Protein AF-A0A6B0Z5Z6-F1 (afdb_monomer)

Secondary structure (DSSP, 8-state):
--EEEEEEEEEEEES-STT--S--EEEEEEEEEEEESSS-----------

Mean predicted aligned error: 5.48 Å

Foldseek 3Di:
DDFPDWDFQDWDWDDDDPVGPPDIDTPGGGDIDTHHPPDDDDDDDDDDDD

Radius of gyration: 15.55 Å; Cα contacts (8 Å, |Δi|>4)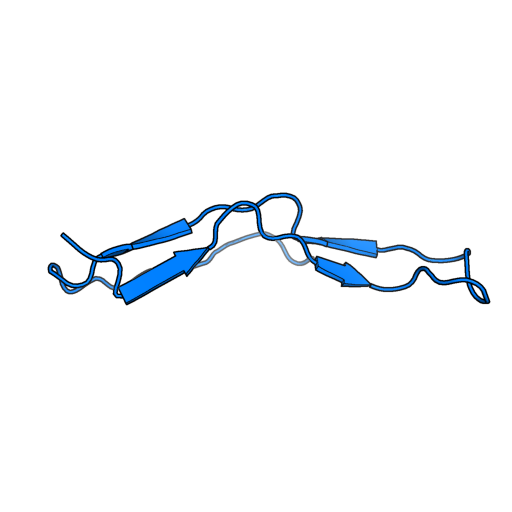: 68; chains: 1; bounding box: 33×12×43 Å

Solvent-accessible surface area (backbone atoms only — not comparable to full-atom values): 3487 Å² total; per-residue (Å²): 139,64,63,70,43,78,42,74,65,39,63,39,70,45,64,60,55,100,89,41,77,76,67,66,44,79,80,36,76,63,42,65,50,77,40,58,61,91,55,97,77,88,85,86,88,85,78,78,96,126

Structure (mmCIF, N/CA/C/O backbone)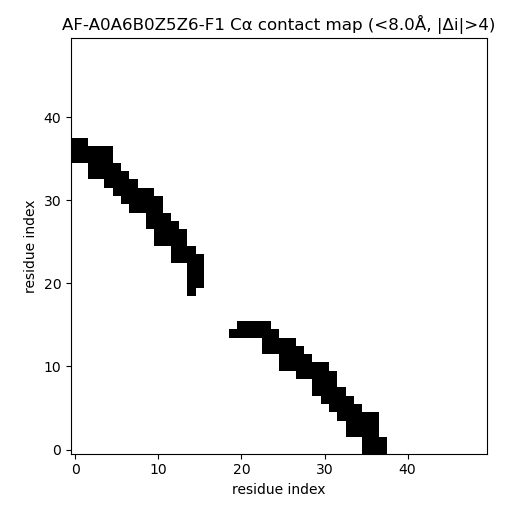:
data_AF-A0A6B0Z5Z6-F1
#
_entry.id   AF-A0A6B0Z5Z6-F1
#
loop_
_atom_site.group_PDB
_atom_site.id
_atom_site.type_symbol
_atom_site.label_atom_id
_atom_site.label_alt_id
_atom_site.label_comp_id
_atom_site.label_asym_id
_atom_site.label_entity_id
_atom_site.label_seq_id
_atom_site.pdbx_PDB_ins_code
_atom_site.Cartn_x
_atom_site.Cartn_y
_atom_site.Cartn_z
_atom_site.occupancy
_atom_site.B_iso_or_equiv
_atom_site.auth_seq_id
_atom_site.auth_comp_id
_atom_site.auth_asym_id
_atom_site.auth_atom_id
_atom_site.pdbx_PDB_model_num
ATOM 1 N N . MET A 1 1 ? -21.954 -5.985 6.834 1.00 66.12 1 MET A N 1
ATOM 2 C CA . MET A 1 1 ? -20.690 -5.356 7.253 1.00 66.12 1 MET A CA 1
ATOM 3 C C . MET A 1 1 ? -20.099 -4.763 5.993 1.00 66.12 1 MET A C 1
ATOM 5 O O . MET A 1 1 ? -19.931 -5.532 5.052 1.00 66.12 1 MET A O 1
ATOM 9 N N . ALA A 1 2 ? -19.932 -3.442 5.919 1.00 89.94 2 ALA A N 1
ATOM 10 C CA . ALA A 1 2 ? -19.304 -2.792 4.773 1.00 89.94 2 ALA A CA 1
ATOM 11 C C . ALA A 1 2 ? -17.881 -2.329 5.127 1.00 89.94 2 ALA A C 1
ATOM 13 O O . ALA A 1 2 ? -17.516 -2.191 6.298 1.00 89.94 2 ALA A O 1
ATOM 14 N N . ASN A 1 3 ? -17.060 -2.140 4.099 1.00 94.81 3 ASN A N 1
ATOM 15 C CA . ASN A 1 3 ? -15.711 -1.615 4.244 1.00 94.81 3 ASN A CA 1
ATOM 16 C C . ASN A 1 3 ? -15.749 -0.092 4.099 1.00 94.81 3 ASN A C 1
ATOM 18 O O . ASN A 1 3 ? -16.380 0.429 3.181 1.00 94.81 3 ASN A O 1
ATOM 22 N N . LEU A 1 4 ? -15.036 0.618 4.974 1.00 95.88 4 LEU A N 1
ATOM 23 C CA . LEU A 1 4 ? -14.777 2.048 4.805 1.00 95.88 4 LEU A CA 1
ATOM 24 C C . LEU A 1 4 ? -13.863 2.292 3.596 1.00 95.88 4 LEU A C 1
ATOM 26 O O . LEU A 1 4 ? -14.027 3.274 2.874 1.00 95.88 4 LEU A O 1
ATOM 30 N N . LEU A 1 5 ? -12.892 1.400 3.389 1.00 96.25 5 LEU A N 1
ATOM 31 C CA . LEU A 1 5 ? -11.990 1.408 2.243 1.00 96.25 5 LEU A CA 1
ATOM 32 C C . LEU A 1 5 ? -11.714 -0.025 1.797 1.00 96.25 5 LEU A C 1
ATOM 34 O O . LEU A 1 5 ? -11.429 -0.888 2.624 1.00 96.25 5 LEU A O 1
ATOM 38 N N . GLU A 1 6 ? -11.761 -0.256 0.491 1.00 97.00 6 GLU A N 1
ATOM 39 C CA . GLU A 1 6 ? -11.471 -1.545 -0.125 1.00 97.00 6 GLU A CA 1
ATOM 40 C C . GLU A 1 6 ? -10.603 -1.333 -1.366 1.00 97.00 6 GLU A C 1
ATOM 42 O O . GLU A 1 6 ? -10.918 -0.529 -2.244 1.00 97.00 6 GLU A O 1
ATOM 47 N N . LEU A 1 7 ? -9.476 -2.033 -1.397 1.00 97.69 7 LEU A N 1
ATOM 48 C CA . LEU A 1 7 ? -8.628 -2.236 -2.558 1.00 97.69 7 LEU A CA 1
ATOM 49 C C . LEU A 1 7 ? -8.773 -3.704 -2.932 1.00 97.69 7 LEU A C 1
ATOM 51 O O . LEU A 1 7 ? -8.537 -4.568 -2.087 1.00 97.69 7 LEU A O 1
ATOM 55 N N . ASP A 1 8 ? -9.127 -3.970 -4.182 1.00 97.56 8 ASP A N 1
ATOM 56 C CA . ASP A 1 8 ? -9.244 -5.324 -4.705 1.00 97.56 8 ASP A CA 1
ATOM 57 C C . ASP A 1 8 ? -8.412 -5.455 -5.982 1.00 97.56 8 ASP A C 1
ATOM 59 O O . ASP A 1 8 ? -8.637 -4.727 -6.953 1.00 97.56 8 ASP A O 1
ATOM 63 N N . ASN A 1 9 ? -7.394 -6.318 -5.938 1.00 98.12 9 ASN A N 1
ATOM 64 C CA . ASN A 1 9 ? -6.474 -6.618 -7.037 1.00 98.12 9 ASN A CA 1
ATOM 65 C C . ASN A 1 9 ? -5.867 -5.369 -7.713 1.00 98.12 9 ASN A C 1
ATOM 67 O O . ASN A 1 9 ? -5.703 -5.290 -8.937 1.00 98.12 9 ASN A O 1
ATOM 71 N N . VAL A 1 10 ? -5.529 -4.347 -6.921 1.00 98.06 10 VAL A N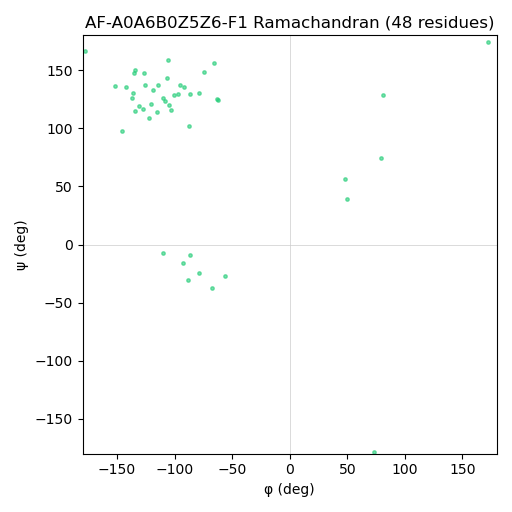 1
ATOM 72 C CA . VAL A 1 10 ? -5.078 -3.054 -7.445 1.00 98.06 10 VAL A CA 1
ATOM 73 C C . VAL A 1 10 ? -3.618 -3.131 -7.881 1.00 98.06 10 VAL A C 1
ATOM 75 O O . VAL A 1 10 ? -2.741 -3.551 -7.128 1.00 98.06 10 VAL A O 1
ATOM 78 N N . SER A 1 11 ? -3.342 -2.658 -9.099 1.00 97.06 11 SER A N 1
ATOM 79 C CA . SER A 1 11 ? -1.989 -2.537 -9.651 1.00 97.06 11 SER A CA 1
ATOM 80 C C . SER A 1 11 ? -1.712 -1.121 -10.155 1.00 97.06 11 SER A C 1
ATOM 82 O O . SER A 1 11 ? -2.598 -0.438 -10.674 1.00 97.06 11 SER A O 1
ATOM 84 N N . LYS A 1 12 ? -0.456 -0.683 -10.045 1.00 94.75 12 LYS A N 1
ATOM 85 C CA . LYS A 1 12 ? 0.024 0.600 -10.563 1.00 94.75 12 LYS A CA 1
ATOM 86 C C . LYS A 1 12 ? 1.291 0.383 -11.370 1.00 94.75 12 LYS A C 1
ATOM 88 O O . LYS A 1 12 ? 2.313 -0.047 -10.842 1.00 94.75 12 LYS A O 1
ATOM 93 N N . ILE A 1 13 ? 1.218 0.744 -12.643 1.00 92.69 13 ILE A N 1
ATOM 94 C CA . ILE A 1 13 ? 2.333 0.674 -13.582 1.00 92.69 13 ILE A CA 1
ATOM 95 C C . ILE A 1 13 ? 2.626 2.095 -14.068 1.00 92.69 13 ILE A C 1
ATOM 97 O O . ILE A 1 13 ? 1.707 2.844 -14.408 1.00 92.69 13 ILE A O 1
ATOM 101 N N . PHE A 1 14 ? 3.900 2.475 -14.062 1.00 90.50 14 PHE A N 1
ATOM 102 C CA . PHE A 1 14 ? 4.406 3.705 -14.661 1.00 90.50 14 PHE A CA 1
ATOM 103 C C . PHE A 1 14 ? 5.168 3.379 -15.946 1.00 90.50 14 PHE A C 1
ATOM 105 O O . PHE A 1 14 ? 5.877 2.376 -16.022 1.00 90.50 14 PHE A O 1
ATOM 112 N N . GLY A 1 15 ? 5.036 4.247 -16.951 1.00 85.31 1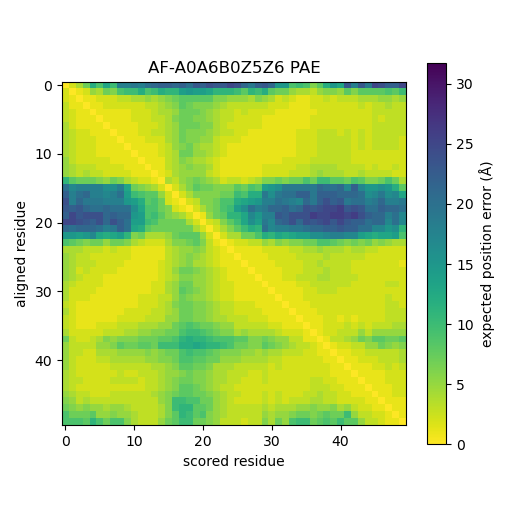5 GLY A N 1
ATOM 113 C CA . GLY A 1 15 ? 5.553 3.976 -18.292 1.00 85.31 15 GLY A CA 1
ATOM 114 C C . GLY A 1 15 ? 4.724 2.926 -19.041 1.00 85.31 15 GLY A C 1
ATOM 115 O O . GLY A 1 15 ? 3.713 2.43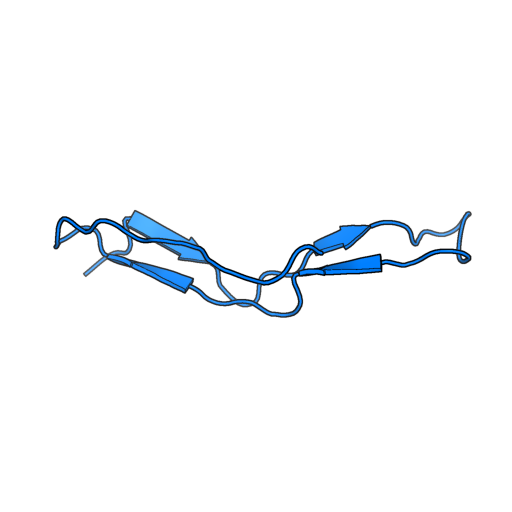6 -18.544 1.00 85.31 15 GLY A O 1
ATOM 116 N N . GLY A 1 16 ? 5.146 2.600 -20.263 1.00 74.25 16 GLY A N 1
ATOM 117 C CA . GLY A 1 16 ? 4.395 1.717 -21.155 1.00 74.25 16 GLY A CA 1
ATOM 118 C C . GLY A 1 16 ? 3.256 2.431 -21.898 1.00 74.25 16 GLY A C 1
ATOM 119 O O . GLY A 1 16 ? 2.429 3.133 -21.324 1.00 74.25 16 GLY A O 1
ATOM 120 N N . GLY A 1 17 ? 3.229 2.260 -23.220 1.00 70.12 17 GLY A N 1
ATOM 121 C CA . GLY A 1 17 ? 2.232 2.810 -24.141 1.00 70.12 17 GLY A CA 1
ATOM 122 C C . GLY A 1 17 ? 2.643 2.552 -25.594 1.00 70.12 17 GLY A C 1
ATOM 123 O O . GLY A 1 17 ? 3.750 2.074 -25.847 1.00 70.12 17 GLY A O 1
ATOM 124 N N . PHE A 1 18 ? 1.786 2.883 -26.569 1.00 63.47 18 PHE A N 1
ATOM 125 C CA . PHE A 1 18 ? 2.071 2.649 -28.000 1.00 63.47 18 PHE A CA 1
ATOM 126 C C . PHE A 1 18 ? 3.376 3.306 -28.490 1.00 63.47 18 PHE A C 1
ATOM 128 O O . PHE A 1 18 ? 4.000 2.789 -29.414 1.00 63.47 18 PHE A O 1
ATOM 135 N N . PHE A 1 19 ? 3.804 4.400 -27.852 1.00 67.12 19 PHE A N 1
ATOM 136 C CA . PHE A 1 19 ? 4.939 5.221 -28.287 1.00 67.12 19 PHE A CA 1
ATOM 137 C C . PHE A 1 19 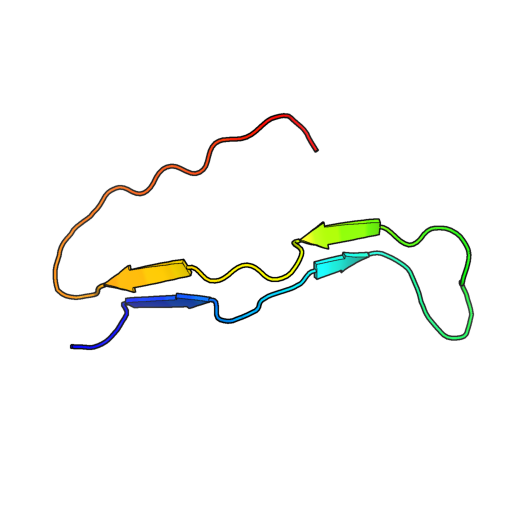? 6.179 5.149 -27.385 1.00 67.12 19 PHE A C 1
ATOM 139 O O . PHE A 1 19 ? 7.219 5.677 -27.766 1.00 67.12 19 PHE A O 1
ATOM 146 N N . ASN A 1 20 ? 6.115 4.499 -26.218 1.00 62.06 20 ASN A N 1
ATOM 147 C CA . ASN A 1 20 ? 7.285 4.340 -25.352 1.00 62.06 20 ASN A CA 1
ATOM 148 C C . ASN A 1 20 ? 7.242 2.986 -24.628 1.00 62.06 20 ASN A C 1
ATOM 150 O O . ASN A 1 20 ? 6.527 2.815 -23.640 1.00 62.06 20 ASN A O 1
ATOM 154 N N . ARG A 1 21 ? 7.966 2.005 -25.183 1.00 66.31 21 ARG A N 1
ATOM 155 C CA . ARG A 1 21 ? 8.085 0.636 -24.639 1.00 66.31 21 ARG A CA 1
ATOM 156 C C . ARG A 1 21 ? 9.286 0.463 -23.711 1.00 66.31 21 ARG A C 1
ATOM 158 O O . ARG A 1 21 ? 9.352 -0.525 -22.988 1.00 66.31 21 ARG A O 1
ATOM 165 N N . SER A 1 22 ? 10.229 1.394 -23.740 1.00 66.19 22 SER A N 1
ATOM 166 C CA . SER A 1 22 ? 11.409 1.383 -22.884 1.00 66.19 22 SER A CA 1
ATOM 167 C C . SER A 1 22 ? 11.044 2.068 -21.566 1.00 66.19 22 SER A C 1
ATOM 169 O O . SER A 1 22 ? 10.523 3.180 -21.585 1.00 66.19 22 SER A O 1
ATOM 171 N N . ASN A 1 23 ? 11.345 1.421 -20.438 1.00 72.75 23 ASN A N 1
ATOM 172 C CA . ASN A 1 23 ? 11.100 1.892 -19.065 1.00 72.75 23 ASN A CA 1
ATOM 173 C C . ASN A 1 23 ? 9.648 1.710 -18.588 1.00 72.75 23 ASN A C 1
ATOM 175 O O . ASN A 1 23 ? 8.878 2.663 -18.480 1.00 72.75 23 ASN A O 1
ATOM 179 N N . VAL A 1 24 ? 9.298 0.456 -18.288 1.00 88.75 24 VAL A N 1
ATOM 180 C CA . VAL A 1 24 ? 8.091 0.098 -17.533 1.00 88.75 24 VAL A CA 1
ATOM 181 C C . VAL A 1 24 ? 8.492 -0.184 -16.090 1.00 88.75 24 VAL A C 1
ATOM 183 O O . VAL A 1 24 ? 9.381 -1.001 -15.852 1.00 88.75 24 VAL A O 1
ATOM 186 N N . THR A 1 25 ? 7.808 0.449 -15.143 1.00 92.00 25 THR A N 1
ATOM 187 C CA . THR A 1 25 ? 7.984 0.210 -13.708 1.00 92.00 25 THR A CA 1
ATOM 188 C C . THR A 1 25 ? 6.667 -0.253 -13.114 1.00 92.00 25 THR A C 1
ATOM 190 O O . THR A 1 25 ? 5.669 0.466 -13.165 1.00 92.00 25 THR A O 1
ATOM 193 N N . ILE A 1 26 ? 6.664 -1.441 -12.518 1.00 94.00 26 ILE A N 1
ATOM 194 C CA . ILE A 1 26 ? 5.532 -1.939 -11.739 1.00 94.00 26 ILE A CA 1
ATOM 195 C C . ILE A 1 26 ? 5.722 -1.436 -10.308 1.00 94.00 26 ILE A C 1
ATOM 197 O O . ILE A 1 26 ? 6.563 -1.949 -9.580 1.00 94.00 26 ILE A O 1
ATOM 201 N N . ALA A 1 27 ? 4.983 -0.395 -9.930 1.00 94.88 27 ALA A N 1
ATOM 202 C CA . ALA A 1 27 ? 5.084 0.216 -8.605 1.00 94.88 27 ALA A CA 1
ATOM 203 C C . ALA A 1 27 ? 4.162 -0.443 -7.573 1.00 94.88 27 ALA A C 1
ATOM 205 O O . ALA A 1 27 ? 4.478 -0.469 -6.391 1.00 94.88 27 ALA A O 1
ATOM 206 N N . VAL A 1 28 ? 3.019 -0.973 -8.015 1.00 96.56 28 VAL A N 1
ATOM 207 C CA . VAL A 1 28 ? 2.116 -1.781 -7.185 1.00 96.56 28 VAL A CA 1
ATOM 208 C C . VAL A 1 28 ? 1.670 -2.975 -8.016 1.00 96.56 28 VAL A C 1
ATOM 210 O O . VAL A 1 28 ? 1.245 -2.799 -9.161 1.00 96.56 28 VAL A O 1
ATOM 213 N N . GLN A 1 29 ? 1.771 -4.172 -7.448 1.00 97.19 29 GLN A N 1
ATOM 214 C CA . GLN A 1 29 ? 1.435 -5.429 -8.106 1.00 97.19 29 GLN A CA 1
ATOM 215 C C . GLN A 1 29 ? 0.365 -6.145 -7.281 1.00 97.19 29 GLN A C 1
ATOM 217 O O . GLN A 1 29 ? 0.672 -6.650 -6.208 1.00 97.19 29 GLN A O 1
ATOM 222 N N . ASP A 1 30 ? -0.858 -6.185 -7.810 1.00 98.00 30 ASP A N 1
ATOM 223 C CA . ASP A 1 30 ? -1.958 -7.040 -7.342 1.00 98.00 30 ASP A CA 1
ATOM 224 C C . ASP A 1 30 ? -2.194 -7.023 -5.819 1.00 98.00 30 ASP A C 1
ATOM 226 O O . ASP A 1 30 ? -2.128 -8.042 -5.133 1.00 98.00 30 ASP A O 1
ATOM 230 N N . VAL A 1 31 ? -2.423 -5.829 -5.269 1.00 97.75 31 VAL A N 1
ATOM 231 C CA . VAL A 1 31 ? -2.641 -5.643 -3.829 1.00 97.75 31 VAL A CA 1
ATOM 232 C C . VAL A 1 31 ? -4.133 -5.580 -3.517 1.00 97.75 31 VAL A C 1
ATOM 234 O O . VAL A 1 31 ? -4.850 -4.749 -4.081 1.00 97.75 31 VAL A O 1
ATOM 237 N N . SER A 1 32 ? -4.560 -6.385 -2.540 1.00 98.12 32 SER A N 1
ATOM 238 C CA . SER A 1 32 ? -5.874 -6.277 -1.897 1.00 98.12 32 SER A CA 1
ATOM 239 C C . SER A 1 32 ? -5.736 -5.876 -0.424 1.00 98.12 32 SER A C 1
ATOM 241 O O . SER A 1 32 ? -4.870 -6.375 0.296 1.00 98.12 32 SER A O 1
ATOM 243 N N . LEU A 1 33 ? -6.587 -4.956 0.029 1.00 96.69 33 LEU A N 1
ATOM 244 C CA . LEU A 1 33 ? -6.615 -4.412 1.390 1.00 96.69 33 LEU A CA 1
ATOM 245 C C . LEU A 1 33 ? -8.039 -3.967 1.726 1.00 96.69 33 LEU A C 1
ATOM 247 O O . LEU A 1 33 ? -8.658 -3.264 0.937 1.00 96.69 33 LEU A O 1
ATOM 251 N N . ALA A 1 34 ? -8.519 -4.274 2.928 1.00 96.38 34 ALA A N 1
ATOM 252 C CA . ALA A 1 34 ? -9.792 -3.765 3.429 1.00 96.38 34 ALA A CA 1
ATOM 253 C C . ALA A 1 34 ? -9.608 -3.076 4.784 1.00 96.38 34 ALA A C 1
ATOM 255 O O . ALA A 1 34 ? -8.906 -3.583 5.662 1.00 96.38 34 ALA A O 1
ATOM 256 N N . ILE A 1 35 ? -10.260 -1.927 4.958 1.00 96.12 35 ILE A N 1
ATOM 257 C CA . ILE A 1 35 ? -10.398 -1.232 6.237 1.00 96.12 35 ILE A CA 1
ATOM 258 C C . ILE A 1 35 ? -11.890 -1.246 6.593 1.00 96.12 35 ILE A C 1
ATOM 260 O O . ILE A 1 35 ? -12.682 -0.630 5.872 1.00 96.12 35 ILE A O 1
ATOM 264 N N . PRO A 1 36 ? -12.294 -1.947 7.666 1.00 94.69 36 PRO A N 1
ATOM 26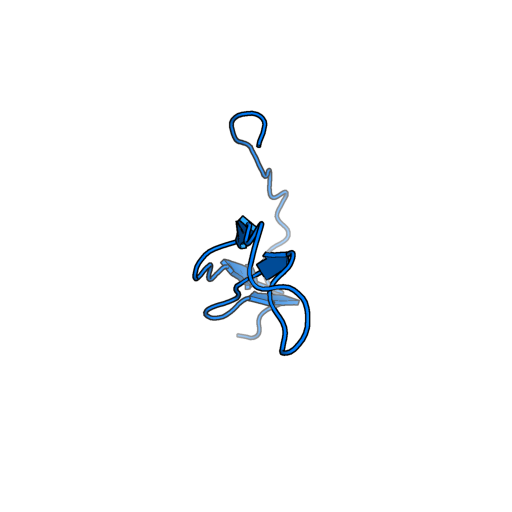5 C CA . PRO A 1 36 ? -13.699 -2.087 8.028 1.00 94.69 36 PRO A CA 1
ATOM 266 C C . PRO A 1 36 ? -14.260 -0.790 8.633 1.00 94.69 36 PRO A C 1
ATOM 268 O O . PRO A 1 36 ? -13.542 -0.033 9.283 1.00 94.69 36 PRO A O 1
ATOM 271 N N . GLU A 1 37 ? -15.551 -0.525 8.424 1.00 95.31 37 GLU A N 1
ATOM 272 C CA . GLU A 1 37 ? -16.213 0.689 8.936 1.00 95.31 37 GLU A CA 1
ATOM 273 C C . GLU A 1 37 ? -16.586 0.607 10.426 1.00 95.31 37 GLU A C 1
ATOM 275 O O . GLU A 1 37 ? -16.749 1.622 11.099 1.00 95.31 37 GLU A O 1
ATOM 280 N N . ASP A 1 38 ? -16.748 -0.610 10.943 1.00 94.88 38 ASP A N 1
ATOM 281 C CA . ASP A 1 38 ? -17.370 -0.889 12.238 1.00 94.88 38 ASP A CA 1
ATOM 282 C C . ASP A 1 38 ? -16.388 -0.838 13.416 1.00 94.88 38 ASP A C 1
ATOM 284 O O . ASP A 1 38 ? -16.794 -0.887 14.581 1.00 94.88 38 ASP A O 1
ATOM 288 N N . ARG A 1 39 ? -15.087 -0.732 13.129 1.00 90.69 39 ARG A N 1
ATOM 289 C CA . ARG A 1 39 ? -14.018 -0.753 14.128 1.00 90.69 39 ARG A CA 1
ATOM 290 C C . ARG A 1 39 ? -13.008 0.357 13.845 1.00 90.69 39 ARG A C 1
ATOM 292 O O . ARG A 1 39 ? -12.297 0.286 12.848 1.00 90.69 39 ARG A O 1
ATOM 299 N N . PRO A 1 40 ? -12.874 1.351 14.741 1.00 92.81 40 PRO A N 1
ATOM 300 C CA . PRO A 1 40 ? -11.822 2.351 14.630 1.00 92.81 40 PRO A CA 1
ATOM 301 C C . PRO A 1 40 ? -10.440 1.696 14.727 1.00 92.81 40 PRO A C 1
ATOM 303 O O . PRO A 1 40 ? -10.131 1.023 15.713 1.00 92.81 40 PRO A O 1
ATOM 306 N N . THR A 1 41 ? -9.595 1.911 13.721 1.00 94.69 41 THR A N 1
ATOM 307 C CA . THR A 1 41 ? -8.230 1.373 13.668 1.00 94.69 41 THR A CA 1
ATOM 308 C C . THR A 1 41 ? -7.229 2.439 13.245 1.00 94.69 41 THR A C 1
ATOM 310 O O . THR A 1 41 ? -7.547 3.325 12.454 1.00 94.69 41 THR A O 1
ATOM 313 N N . ILE A 1 42 ? -5.991 2.314 13.725 1.00 95.44 42 ILE A N 1
ATOM 314 C CA . ILE A 1 42 ? -4.834 3.028 13.178 1.00 95.44 42 ILE A CA 1
ATOM 315 C C . ILE A 1 42 ? -4.044 2.018 12.344 1.00 95.44 42 ILE A C 1
ATOM 317 O O . ILE A 1 42 ? -3.523 1.047 12.892 1.00 95.44 42 ILE A O 1
ATOM 321 N N . THR A 1 43 ? -3.963 2.241 11.033 1.00 95.06 43 THR A N 1
ATOM 322 C CA . THR A 1 43 ? -3.269 1.348 10.092 1.00 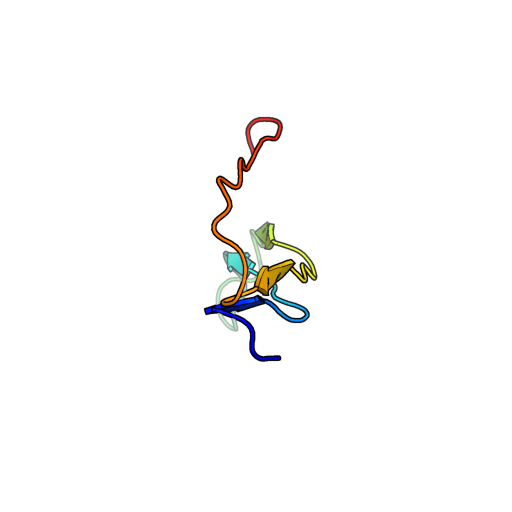95.06 43 THR A CA 1
ATOM 323 C C . THR A 1 43 ? -1.939 1.968 9.681 1.00 95.06 43 THR A C 1
ATOM 325 O O . THR A 1 43 ? -1.913 3.056 9.110 1.00 95.06 43 THR A O 1
ATOM 328 N N . ALA A 1 44 ? -0.831 1.281 9.963 1.00 96.81 44 ALA A N 1
ATOM 329 C CA . ALA A 1 44 ? 0.499 1.691 9.524 1.00 96.81 44 ALA A CA 1
ATOM 330 C C . ALA A 1 44 ? 0.881 0.975 8.222 1.00 96.81 44 ALA A C 1
ATOM 332 O O . ALA A 1 44 ? 0.685 -0.233 8.100 1.00 96.81 44 ALA A O 1
ATOM 333 N N . ILE A 1 45 ? 1.467 1.715 7.277 1.00 95.00 45 ILE A N 1
ATOM 334 C CA . ILE A 1 45 ? 2.109 1.159 6.081 1.00 95.00 45 ILE A CA 1
ATOM 335 C C . ILE A 1 45 ? 3.617 1.324 6.254 1.00 95.00 45 ILE A C 1
ATOM 337 O O . ILE A 1 45 ? 4.096 2.436 6.468 1.00 95.00 45 ILE A O 1
ATOM 341 N N . ALA A 1 46 ? 4.357 0.222 6.183 1.00 96.06 46 ALA A N 1
ATOM 342 C CA . ALA A 1 46 ? 5.807 0.202 6.323 1.00 96.06 46 ALA A CA 1
ATOM 343 C C . ALA A 1 46 ? 6.424 -0.691 5.243 1.00 96.06 46 ALA A C 1
ATOM 345 O O . ALA A 1 46 ? 5.826 -1.687 4.841 1.00 96.06 46 ALA A O 1
ATOM 346 N N . GLY A 1 47 ? 7.622 -0.334 4.789 1.00 95.75 47 GLY A N 1
ATOM 347 C CA . GLY A 1 47 ? 8.358 -1.053 3.757 1.00 95.75 47 GLY A CA 1
ATOM 348 C C . GLY A 1 47 ? 9.716 -0.409 3.503 1.00 95.75 47 GLY A C 1
ATOM 349 O O . GLY A 1 47 ? 9.983 0.702 3.968 1.00 95.75 47 GLY A O 1
ATOM 350 N N . GLU A 1 48 ? 10.576 -1.129 2.790 1.00 97.12 48 GLU A N 1
ATOM 351 C CA . GLU A 1 48 ? 11.844 -0.594 2.296 1.00 97.12 48 GLU A CA 1
ATOM 352 C C . GLU A 1 48 ? 11.588 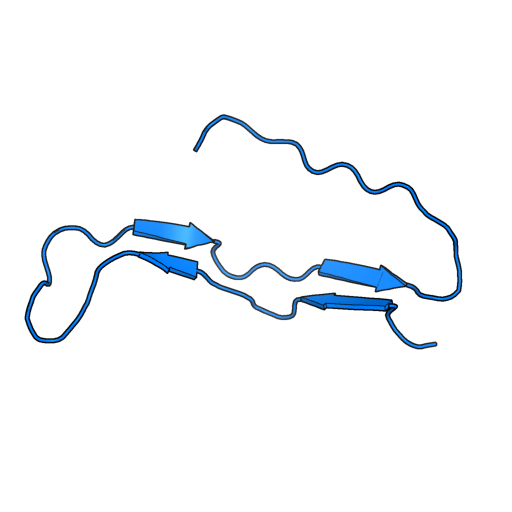0.516 1.264 1.00 97.12 48 GLU A C 1
ATOM 354 O O . GLU A 1 48 ? 10.521 0.568 0.649 1.00 97.12 48 GLU A O 1
ATOM 359 N N . SER A 1 49 ? 12.552 1.425 1.082 1.00 93.38 49 SER A N 1
ATOM 360 C CA . SER A 1 49 ? 12.415 2.480 0.074 1.00 93.38 49 SER A CA 1
ATOM 361 C C . SER A 1 49 ? 12.345 1.861 -1.322 1.00 93.38 49 SER A C 1
ATOM 363 O O . SER A 1 49 ? 13.262 1.131 -1.706 1.00 93.38 49 SER A O 1
ATOM 365 N N . GLY A 1 50 ? 11.297 2.196 -2.069 1.00 83.62 50 GLY A N 1
ATOM 366 C CA . GLY A 1 50 ? 11.082 1.808 -3.461 1.00 83.62 50 GLY A CA 1
ATOM 367 C C . GLY A 1 50 ? 10.697 3.000 -4.318 1.00 83.62 50 GLY A C 1
ATOM 368 O O . GLY A 1 50 ? 10.196 3.997 -3.747 1.00 83.62 50 GLY A O 1
#

pLDDT: mean 89.84, std 10.95, range [62.06, 98.12]

Sequence (50 aa):
MANLLELDNVSKIFGGGFFNRSNVTIAVQDVSLAIPEDRPTITAIAGESG